Protein AF-A0A8X6LI11-F1 (afdb_monomer_lite)

Foldseek 3Di:
DDPPPPPDDPPDPDDPPPPPPPPPPDDDPDPPPPPVVVVVVDPDLQVQLVVQLVVVLVVVCVVPVPDRDDDDDDPVSSVLSSLVVQLSVCCVVPVPVLVCQVVVHQDDPPDPCNLQCWHQDPSSHIDGDDPVVSVVPPDPPPDDDDDDDDD

pLDDT: mean 75.92, std 20.3, range [30.92, 97.25]

Radius of gyration: 31.93 Å; chains: 1; bounding b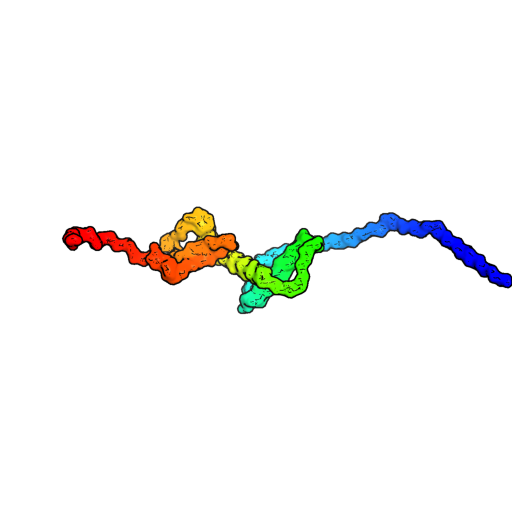ox: 103×46×90 Å

Structure (mmCIF, N/CA/C/O backbone):
data_AF-A0A8X6LI11-F1
#
_entry.id   AF-A0A8X6LI11-F1
#
loop_
_atom_site.group_PDB
_atom_site.id
_atom_site.type_symbol
_atom_site.label_atom_id
_atom_site.label_alt_id
_atom_site.label_comp_id
_atom_site.label_asym_id
_atom_site.label_entity_id
_atom_site.label_seq_id
_atom_site.pdbx_PDB_ins_code
_atom_site.Cartn_x
_atom_site.Cartn_y
_atom_site.Cartn_z
_atom_site.occupancy
_atom_site.B_iso_or_equiv
_atom_site.auth_seq_id
_atom_site.auth_comp_id
_atom_site.auth_asym_id
_atom_site.auth_atom_id
_atom_site.pdbx_PDB_model_num
ATOM 1 N N . MET A 1 1 ? 55.935 -7.555 -63.720 1.00 43.00 1 MET A N 1
ATOM 2 C CA . MET A 1 1 ? 56.703 -7.614 -62.460 1.00 43.00 1 MET A CA 1
ATOM 3 C C . MET A 1 1 ? 55.832 -6.975 -61.392 1.00 43.00 1 MET A C 1
ATOM 5 O O . MET A 1 1 ? 55.743 -5.759 -61.350 1.00 43.00 1 MET A O 1
ATOM 9 N N . HIS A 1 2 ? 55.068 -7.781 -60.653 1.00 42.41 2 HIS A N 1
ATOM 10 C CA . HIS A 1 2 ? 54.212 -7.292 -59.571 1.00 42.41 2 HIS A CA 1
ATOM 11 C C . HIS A 1 2 ? 54.974 -7.475 -58.262 1.00 42.41 2 HIS A C 1
ATOM 13 O O . HIS A 1 2 ? 55.125 -8.597 -57.789 1.00 42.41 2 HIS A O 1
ATOM 19 N N . GLU A 1 3 ? 55.500 -6.383 -57.718 1.00 43.47 3 GLU A N 1
ATOM 20 C CA . GLU A 1 3 ? 56.097 -6.366 -56.387 1.00 43.47 3 GLU A CA 1
ATOM 21 C C . GLU A 1 3 ? 54.965 -6.362 -55.355 1.00 43.47 3 GLU A C 1
ATOM 23 O O . GLU A 1 3 ? 54.327 -5.344 -55.083 1.00 43.47 3 GLU A O 1
ATOM 28 N N . THR A 1 4 ? 54.660 -7.535 -54.805 1.00 47.94 4 THR A N 1
ATOM 29 C CA . THR A 1 4 ? 53.835 -7.656 -53.605 1.00 47.94 4 THR A CA 1
ATOM 30 C C . THR A 1 4 ? 54.648 -7.143 -52.423 1.00 47.94 4 THR A C 1
ATOM 32 O O . THR A 1 4 ? 55.481 -7.863 -51.871 1.00 47.94 4 THR A O 1
ATOM 35 N N . SER A 1 5 ? 54.417 -5.886 -52.043 1.00 50.22 5 SER A N 1
ATOM 36 C CA . SER A 1 5 ? 54.913 -5.333 -50.785 1.00 50.22 5 SER A CA 1
ATOM 37 C C . SER A 1 5 ? 54.254 -6.090 -49.632 1.00 50.22 5 SER A C 1
ATOM 39 O O . SER A 1 5 ? 53.075 -5.912 -49.330 1.00 50.22 5 SER A O 1
ATOM 41 N N . SER A 1 6 ? 55.005 -7.018 -49.039 1.00 57.50 6 SER A N 1
ATOM 42 C CA . SER A 1 6 ? 54.608 -7.757 -47.846 1.00 57.50 6 SER A CA 1
ATOM 43 C C . SER A 1 6 ? 54.587 -6.792 -46.665 1.00 57.50 6 SER A C 1
ATOM 45 O O . SER A 1 6 ? 55.621 -6.537 -46.044 1.00 57.50 6 SER A O 1
ATOM 47 N N . TYR A 1 7 ? 53.415 -6.256 -46.340 1.00 55.19 7 TYR A N 1
ATOM 48 C CA . TYR A 1 7 ? 53.231 -5.471 -45.126 1.00 55.19 7 TYR A CA 1
ATOM 49 C C . TYR A 1 7 ? 53.522 -6.358 -43.910 1.00 55.19 7 TYR A C 1
ATOM 51 O O . TYR A 1 7 ? 52.783 -7.296 -43.611 1.00 55.19 7 TYR A O 1
ATOM 59 N N . LYS A 1 8 ? 54.633 -6.083 -43.220 1.00 62.53 8 LYS A N 1
ATOM 60 C CA . LYS A 1 8 ? 54.949 -6.707 -41.934 1.00 62.53 8 LYS A CA 1
ATOM 61 C C . LYS A 1 8 ? 53.948 -6.200 -40.898 1.00 62.53 8 LYS A C 1
ATOM 63 O O . LYS A 1 8 ? 53.883 -5.000 -40.643 1.00 62.53 8 LYS A O 1
ATOM 68 N N . ILE A 1 9 ? 53.177 -7.114 -40.317 1.00 56.22 9 ILE A N 1
ATOM 69 C CA . ILE A 1 9 ? 52.335 -6.838 -39.150 1.00 56.22 9 ILE A CA 1
ATOM 70 C C . ILE A 1 9 ? 53.290 -6.514 -37.989 1.00 56.22 9 ILE A C 1
ATOM 72 O O . ILE A 1 9 ? 54.153 -7.346 -37.701 1.00 56.22 9 ILE A O 1
ATOM 76 N N . PRO A 1 10 ? 53.201 -5.337 -37.342 1.00 57.22 10 PRO A N 1
ATOM 77 C CA . PRO A 1 10 ? 54.002 -5.060 -36.160 1.00 57.22 10 PRO A CA 1
ATOM 78 C C . PRO A 1 10 ? 53.610 -6.031 -35.048 1.00 57.22 10 PRO A C 1
ATOM 80 O O . PRO A 1 10 ? 52.422 -6.278 -34.826 1.00 57.22 10 PRO A O 1
ATOM 83 N N . GLU A 1 11 ? 54.614 -6.582 -34.370 1.00 60.28 11 GLU A N 1
ATOM 84 C CA . GLU A 1 11 ? 54.434 -7.431 -33.198 1.00 60.28 11 GLU A CA 1
ATOM 85 C C . GLU A 1 11 ? 53.527 -6.731 -32.180 1.00 60.28 11 GLU A C 1
ATOM 87 O O . GLU A 1 11 ? 53.763 -5.588 -31.796 1.00 60.28 11 GLU A O 1
ATOM 92 N N . THR A 1 12 ? 52.442 -7.431 -31.840 1.00 59.44 12 THR A N 1
ATOM 93 C CA . THR A 1 12 ? 51.501 -7.205 -30.736 1.00 59.44 12 THR A CA 1
ATOM 94 C C . THR A 1 12 ? 51.483 -5.788 -30.159 1.00 59.44 12 THR A C 1
ATOM 96 O O . THR A 1 12 ? 52.269 -5.452 -29.275 1.00 59.44 12 THR A O 1
ATOM 99 N N . PHE A 1 13 ? 50.500 -4.984 -30.575 1.00 55.88 13 PHE A N 1
ATOM 100 C CA . PHE A 1 13 ? 50.077 -3.819 -29.801 1.00 55.88 13 PHE A CA 1
ATOM 101 C C . PHE A 1 13 ? 49.531 -4.317 -28.455 1.00 55.88 13 PHE A C 1
ATOM 103 O O . PHE A 1 13 ? 48.373 -4.717 -28.341 1.00 55.88 13 PHE A O 1
ATOM 110 N N . SER A 1 14 ? 50.399 -4.377 -27.449 1.00 59.62 14 SER A N 1
ATOM 111 C CA . SER A 1 14 ? 50.014 -4.666 -26.076 1.00 59.62 14 SER A CA 1
ATOM 112 C C . SER A 1 14 ? 49.196 -3.489 -25.564 1.00 59.62 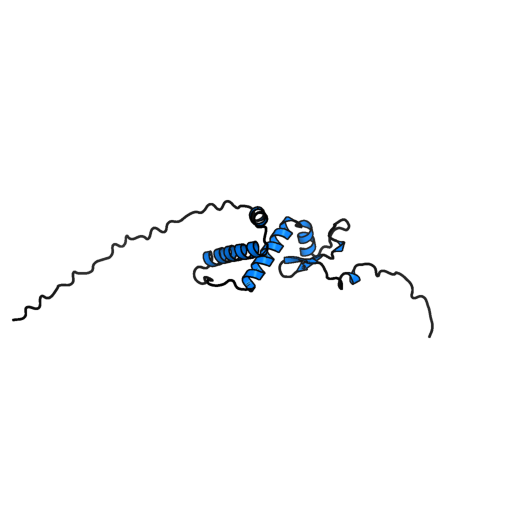14 SER A C 1
ATOM 114 O O . SER A 1 14 ? 49.706 -2.369 -25.458 1.00 59.62 14 SER A O 1
ATOM 116 N N . PHE A 1 15 ? 47.924 -3.734 -25.260 1.00 55.25 15 PHE A N 1
ATOM 117 C CA . PHE A 1 15 ? 47.117 -2.771 -24.525 1.00 55.25 15 PHE A CA 1
ATOM 118 C C . PHE A 1 15 ? 47.813 -2.488 -23.186 1.00 55.25 15 PHE A C 1
ATOM 120 O O . PHE A 1 15 ? 48.183 -3.441 -22.502 1.00 55.25 15 PHE A O 1
ATOM 127 N N . PRO A 1 16 ? 48.023 -1.219 -22.802 1.00 63.66 16 PRO A N 1
ATOM 128 C CA . PRO A 1 16 ? 48.508 -0.909 -21.466 1.00 63.66 16 PRO A CA 1
ATOM 129 C C . PRO A 1 16 ? 47.532 -1.500 -20.440 1.00 63.66 16 PRO A C 1
ATOM 131 O O . PRO A 1 16 ? 46.339 -1.192 -20.495 1.00 63.66 16 PRO A O 1
ATOM 134 N N . ASP A 1 17 ? 48.032 -2.301 -19.494 1.00 59.56 17 ASP A N 1
ATOM 135 C CA . ASP A 1 17 ? 47.244 -2.905 -18.400 1.00 59.56 17 ASP A CA 1
ATOM 136 C C . ASP A 1 17 ? 46.577 -1.857 -17.477 1.00 59.56 17 ASP A C 1
ATOM 138 O O . ASP A 1 17 ? 45.762 -2.182 -16.612 1.00 59.56 17 ASP A O 1
ATOM 142 N N . ASP A 1 18 ? 46.870 -0.571 -17.689 1.00 63.41 18 ASP A N 1
ATOM 143 C CA . ASP A 1 18 ? 46.490 0.538 -16.819 1.00 63.41 18 ASP A CA 1
ATOM 144 C C . ASP A 1 18 ? 45.307 1.388 -17.310 1.00 63.41 18 ASP A C 1
ATOM 146 O O . ASP A 1 18 ? 45.100 2.510 -16.839 1.00 63.41 18 ASP A O 1
ATOM 150 N N . LEU A 1 19 ? 44.430 0.858 -18.167 1.00 59.62 19 LEU A N 1
ATOM 151 C CA . LEU A 1 19 ? 43.080 1.424 -18.306 1.00 59.62 19 LEU A CA 1
ATOM 152 C C . LEU A 1 19 ? 42.165 0.882 -17.206 1.00 59.62 19 LEU A C 1
ATOM 154 O O . LEU A 1 19 ? 41.151 0.231 -17.455 1.00 59.62 19 LEU A O 1
ATOM 158 N N . LYS A 1 20 ? 42.516 1.186 -15.952 1.00 61.31 20 LYS A N 1
ATOM 159 C CA . LYS A 1 20 ? 41.631 0.948 -14.811 1.00 61.31 20 LYS A CA 1
ATOM 160 C C . LYS A 1 20 ? 40.384 1.802 -15.017 1.00 61.31 20 LYS A C 1
ATOM 162 O O . LYS A 1 20 ? 40.430 3.023 -14.855 1.00 61.31 20 LYS A O 1
ATOM 167 N N . GLU A 1 21 ? 39.277 1.168 -15.399 1.00 63.91 21 GLU A N 1
ATOM 168 C CA . GLU A 1 21 ? 37.968 1.808 -15.502 1.00 63.91 21 GLU A CA 1
ATOM 169 C C . GLU A 1 21 ? 37.680 2.530 -14.175 1.00 63.91 21 GLU A C 1
ATOM 171 O O . GLU A 1 21 ? 37.361 1.913 -13.155 1.00 63.91 21 GLU A O 1
ATOM 176 N N . LYS A 1 22 ? 37.834 3.860 -14.154 1.00 54.31 22 LYS A N 1
ATOM 177 C CA . LYS A 1 22 ? 37.455 4.687 -13.005 1.00 54.31 22 LYS A CA 1
ATOM 178 C C . LYS A 1 22 ? 35.936 4.747 -12.965 1.00 54.31 22 LYS A C 1
ATOM 180 O O . LYS A 1 22 ? 35.324 5.712 -13.424 1.00 54.31 22 LYS A O 1
ATOM 185 N N . ARG A 1 23 ? 35.311 3.717 -12.395 1.00 60.69 23 ARG A N 1
ATOM 186 C CA . ARG A 1 23 ? 33.897 3.777 -12.033 1.00 60.69 23 ARG A CA 1
ATOM 187 C C . ARG A 1 23 ? 33.749 4.903 -11.017 1.00 60.69 23 ARG A C 1
ATOM 189 O O . ARG A 1 23 ? 34.248 4.806 -9.898 1.00 60.69 23 ARG A O 1
ATOM 196 N N . ARG A 1 24 ? 33.112 6.007 -11.413 1.00 61.91 24 ARG A N 1
ATOM 197 C CA . ARG A 1 24 ? 32.762 7.073 -10.471 1.00 61.91 24 ARG A CA 1
ATOM 198 C C . ARG A 1 24 ? 31.788 6.476 -9.461 1.00 61.91 24 ARG A C 1
ATOM 200 O O . ARG A 1 24 ? 30.637 6.211 -9.796 1.00 61.91 24 ARG A O 1
ATOM 207 N N . VAL A 1 25 ? 32.263 6.235 -8.244 1.00 60.47 25 VAL A N 1
ATOM 208 C CA . VAL A 1 25 ? 31.393 5.901 -7.119 1.00 60.47 25 VAL A CA 1
ATOM 209 C C . VAL A 1 25 ? 30.699 7.199 -6.726 1.00 60.47 25 VAL A C 1
ATOM 211 O O . VAL A 1 25 ? 31.290 8.070 -6.095 1.00 60.47 25 VAL A O 1
ATOM 214 N N . VAL A 1 26 ? 29.465 7.372 -7.195 1.00 62.88 26 VAL A N 1
ATOM 215 C CA . VAL A 1 26 ? 28.611 8.480 -6.770 1.00 62.88 26 VAL A CA 1
ATOM 216 C C . VAL A 1 26 ? 27.955 8.058 -5.463 1.00 62.88 26 VAL A C 1
ATOM 218 O O . VAL A 1 26 ? 27.049 7.227 -5.459 1.00 62.88 26 VAL A O 1
ATOM 221 N N . THR A 1 27 ? 28.416 8.619 -4.349 1.00 44.09 27 THR A N 1
ATOM 222 C CA . THR A 1 27 ? 27.724 8.490 -3.066 1.00 44.09 27 THR A CA 1
ATOM 223 C C . THR A 1 27 ? 26.577 9.491 -3.056 1.00 44.09 27 THR A C 1
ATOM 225 O O . THR A 1 27 ? 26.781 10.684 -2.843 1.00 44.09 27 THR A O 1
ATOM 228 N N . CYS A 1 28 ? 25.360 9.031 -3.338 1.00 50.88 28 CYS A N 1
ATOM 229 C CA . CYS A 1 28 ? 24.171 9.851 -3.156 1.00 50.88 28 CYS A CA 1
ATOM 230 C C . CYS A 1 28 ? 23.819 9.904 -1.663 1.00 50.88 28 CYS A C 1
ATOM 232 O O . CYS A 1 28 ? 23.494 8.881 -1.059 1.00 50.88 28 CYS A O 1
ATOM 234 N N . VAL A 1 29 ? 23.855 11.098 -1.070 1.00 58.75 29 VAL A N 1
ATOM 235 C CA . VAL A 1 29 ? 23.192 11.342 0.213 1.00 58.75 29 VAL A CA 1
ATOM 236 C C . VAL A 1 29 ? 21.707 11.466 -0.097 1.00 58.75 29 VAL A C 1
ATOM 238 O O . VAL A 1 29 ? 21.259 12.460 -0.665 1.00 58.75 29 VAL A O 1
ATOM 241 N N . ALA A 1 30 ? 20.944 10.418 0.201 1.00 55.22 30 ALA A N 1
ATOM 242 C CA . ALA A 1 30 ? 19.498 10.511 0.152 1.00 55.22 30 ALA A CA 1
ATOM 243 C C . ALA A 1 30 ? 19.053 11.326 1.369 1.00 55.22 30 ALA A C 1
ATOM 245 O O . ALA A 1 30 ? 19.075 10.822 2.491 1.00 55.22 30 ALA A O 1
ATOM 246 N N . ASN A 1 31 ? 18.642 12.577 1.152 1.00 49.44 31 ASN A N 1
ATOM 247 C CA . ASN A 1 31 ? 17.745 13.220 2.102 1.00 49.44 31 ASN A CA 1
ATOM 248 C C . ASN A 1 31 ? 16.485 12.359 2.114 1.00 49.44 31 ASN A C 1
ATOM 250 O O . ASN A 1 31 ? 15.762 12.297 1.118 1.00 49.44 31 ASN A O 1
ATOM 254 N N . ILE A 1 32 ? 16.283 11.618 3.203 1.00 53.53 32 ILE A N 1
ATOM 255 C CA . ILE A 1 32 ? 15.068 10.843 3.414 1.00 53.53 32 ILE A CA 1
ATOM 256 C C . ILE A 1 32 ? 13.972 11.877 3.651 1.00 53.53 32 ILE A C 1
ATOM 258 O O . ILE A 1 32 ? 13.697 12.249 4.786 1.00 53.53 32 ILE A O 1
ATOM 262 N N . VAL A 1 33 ? 13.389 12.391 2.568 1.00 53.97 33 VAL A N 1
ATOM 263 C CA . VAL A 1 33 ? 12.102 13.070 2.655 1.00 53.97 33 VAL A CA 1
ATOM 264 C C . VAL A 1 33 ? 11.142 12.004 3.166 1.00 53.97 33 VAL A C 1
ATOM 266 O O . VAL A 1 33 ? 11.039 10.940 2.535 1.00 53.97 33 VAL A O 1
ATOM 269 N N . PRO A 1 34 ? 10.496 12.209 4.322 1.00 60.19 34 PRO A N 1
ATOM 270 C CA . PRO A 1 34 ? 9.499 11.274 4.786 1.00 60.19 34 PRO A CA 1
ATOM 271 C C . PRO A 1 34 ? 8.459 11.148 3.667 1.00 60.19 34 PRO A C 1
ATOM 273 O O . PRO A 1 34 ? 7.945 12.143 3.160 1.00 60.19 34 PRO A O 1
ATOM 276 N N . LEU A 1 35 ? 8.146 9.914 3.274 1.00 62.56 35 LEU A N 1
ATOM 277 C CA . LEU A 1 35 ? 7.166 9.601 2.232 1.00 62.56 35 LEU A CA 1
ATOM 278 C C . LEU A 1 35 ? 5.796 10.339 2.347 1.00 62.56 35 LEU A C 1
ATOM 280 O O . LEU A 1 35 ? 5.183 10.503 1.290 1.00 62.56 35 LEU A O 1
ATOM 284 N N . PRO A 1 36 ? 5.319 10.837 3.519 1.00 63.66 36 PRO A N 1
ATOM 285 C CA . PRO A 1 36 ? 4.090 11.631 3.609 1.00 63.66 36 PRO A CA 1
ATOM 286 C C . PRO A 1 36 ? 4.107 12.919 2.774 1.00 63.66 36 PRO A C 1
ATOM 288 O O . PRO A 1 36 ? 3.153 13.166 2.047 1.00 63.66 36 PRO A O 1
ATOM 291 N N . GLU A 1 37 ? 5.204 13.686 2.760 1.00 69.12 37 GLU A N 1
ATOM 292 C CA . GLU A 1 37 ? 5.228 14.980 2.048 1.00 69.12 37 GLU A CA 1
ATOM 293 C C . GLU A 1 37 ? 5.053 14.808 0.534 1.00 69.12 37 GLU A C 1
ATOM 295 O O . GLU A 1 37 ? 4.406 15.609 -0.135 1.00 69.12 37 GLU A O 1
ATOM 300 N N . PHE A 1 38 ? 5.591 13.723 -0.025 1.00 74.25 38 PHE A N 1
ATOM 301 C CA . PHE A 1 38 ? 5.448 13.419 -1.446 1.00 74.25 38 PHE A CA 1
ATOM 302 C C . PHE A 1 38 ? 4.008 13.033 -1.828 1.00 74.25 38 PHE A C 1
ATOM 304 O O . PHE A 1 38 ? 3.561 13.338 -2.938 1.00 74.25 38 PHE A O 1
ATOM 311 N N . ILE A 1 39 ? 3.291 12.361 -0.925 1.00 79.19 39 ILE A N 1
ATOM 312 C CA . ILE A 1 39 ? 1.901 11.944 -1.136 1.00 79.19 39 ILE A CA 1
ATOM 313 C C . ILE A 1 39 ? 0.989 13.174 -1.192 1.00 79.19 39 ILE A C 1
ATOM 315 O O . ILE A 1 39 ? 0.177 13.277 -2.113 1.00 79.19 39 ILE A O 1
ATOM 319 N N . ASP A 1 40 ? 1.187 14.132 -0.288 1.00 81.25 40 ASP A N 1
ATOM 320 C CA . ASP A 1 40 ? 0.321 15.311 -0.156 1.00 81.25 40 ASP A CA 1
ATOM 321 C C . ASP A 1 40 ? 0.449 16.301 -1.327 1.00 81.25 40 ASP A C 1
ATOM 323 O O . ASP A 1 40 ? -0.492 17.026 -1.653 1.00 81.25 40 ASP A O 1
ATOM 327 N N . ILE A 1 41 ? 1.585 16.295 -2.033 1.00 84.56 41 ILE A N 1
ATOM 328 C CA . ILE A 1 41 ? 1.812 17.144 -3.215 1.00 84.56 41 ILE A CA 1
ATOM 329 C C . ILE A 1 41 ? 1.008 16.651 -4.438 1.00 84.56 41 ILE A C 1
ATOM 331 O O . ILE A 1 41 ? 0.779 17.402 -5.393 1.00 84.56 41 ILE A O 1
ATOM 335 N N . ILE A 1 42 ? 0.566 15.388 -4.454 1.00 86.88 42 ILE A N 1
ATOM 336 C CA . ILE A 1 42 ? -0.107 14.781 -5.607 1.00 86.88 42 ILE A CA 1
ATOM 337 C C . ILE A 1 42 ? -1.604 14.607 -5.331 1.00 86.88 42 ILE A C 1
ATOM 339 O O . ILE A 1 42 ? -2.044 13.625 -4.748 1.00 86.88 42 ILE A O 1
ATOM 343 N N . SER A 1 43 ? -2.420 15.496 -5.898 1.00 88.06 43 SER A N 1
ATOM 344 C CA . SER A 1 43 ? -3.884 15.486 -5.730 1.00 88.06 43 SER A CA 1
ATOM 345 C C . SER A 1 43 ? -4.629 14.343 -6.439 1.00 88.06 43 SER A C 1
ATOM 347 O O . SER A 1 43 ? -5.820 14.141 -6.213 1.00 88.06 43 SER A O 1
ATOM 349 N N . SER A 1 44 ? -3.964 13.588 -7.320 1.00 93.38 44 SER A N 1
ATOM 350 C CA . SER A 1 44 ? -4.575 12.477 -8.059 1.00 93.38 44 SER A CA 1
ATOM 351 C C . SER A 1 44 ? -4.008 11.143 -7.596 1.00 93.38 44 SER A C 1
ATOM 353 O O . SER A 1 44 ? -2.845 10.835 -7.861 1.00 93.38 44 SER A O 1
ATOM 355 N N . PHE A 1 45 ? -4.860 10.300 -7.008 1.00 92.06 45 PHE A N 1
ATOM 356 C CA . PHE A 1 45 ? -4.466 8.953 -6.592 1.00 92.06 45 PHE A CA 1
ATOM 357 C C . PHE A 1 45 ? -3.911 8.128 -7.762 1.00 92.06 45 PHE A C 1
ATOM 359 O O . PHE A 1 45 ? -2.874 7.485 -7.640 1.00 92.06 45 PHE A O 1
ATOM 366 N N . THR A 1 46 ? -4.525 8.206 -8.947 1.00 95.00 46 THR A N 1
ATOM 367 C CA . THR A 1 46 ? -4.023 7.511 -10.143 1.00 95.00 46 THR A CA 1
ATOM 368 C C . THR A 1 46 ? -2.629 7.993 -10.549 1.00 95.00 46 THR A C 1
ATOM 370 O O . THR A 1 46 ? -1.787 7.186 -10.949 1.00 95.00 46 THR A O 1
ATOM 373 N N . LYS A 1 47 ? -2.360 9.302 -10.444 1.00 94.69 47 LYS A N 1
ATOM 374 C CA . LYS A 1 47 ? -1.026 9.864 -10.699 1.00 94.69 47 LYS A CA 1
ATOM 375 C C . LYS A 1 47 ? -0.028 9.378 -9.650 1.00 94.69 47 LYS A C 1
ATOM 377 O O . LYS A 1 47 ? 1.047 8.922 -10.030 1.00 94.69 47 LYS A O 1
ATOM 382 N N . LEU A 1 48 ? -0.401 9.413 -8.372 1.00 94.31 48 LEU A N 1
ATOM 383 C CA . LEU A 1 48 ? 0.424 8.944 -7.261 1.00 94.31 48 LEU A CA 1
ATOM 384 C C . LEU A 1 48 ? 0.813 7.472 -7.442 1.00 94.31 48 LEU A C 1
ATOM 386 O O . LEU A 1 48 ? 1.998 7.152 -7.439 1.00 94.31 48 LEU A O 1
ATOM 390 N N . VAL A 1 49 ? -0.159 6.599 -7.733 1.00 95.69 49 VAL A N 1
ATOM 391 C CA . VAL A 1 49 ? 0.078 5.177 -8.029 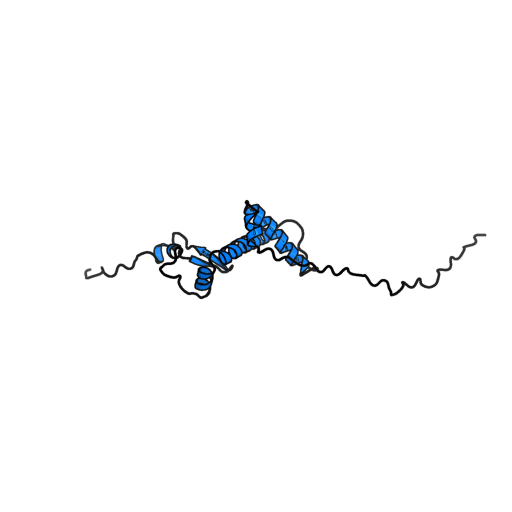1.00 95.69 49 VAL A CA 1
ATOM 392 C C . VAL A 1 49 ? 1.086 5.014 -9.163 1.00 95.69 49 VAL A C 1
ATOM 394 O O . VAL A 1 49 ? 2.049 4.265 -9.017 1.00 95.69 49 VAL A O 1
ATOM 397 N N . ARG A 1 50 ? 0.924 5.736 -10.280 1.00 95.69 50 ARG A N 1
ATOM 398 C CA . ARG A 1 50 ? 1.862 5.650 -11.413 1.00 95.69 50 ARG A CA 1
ATOM 399 C C . ARG A 1 50 ? 3.277 6.071 -11.028 1.00 95.69 50 ARG A C 1
ATOM 401 O O . ARG A 1 50 ? 4.222 5.394 -11.426 1.00 95.69 50 ARG A O 1
ATOM 408 N N . VAL A 1 51 ? 3.439 7.152 -10.265 1.00 93.81 51 VAL A N 1
ATOM 409 C CA . VAL A 1 51 ? 4.771 7.582 -9.817 1.00 93.81 51 VAL A CA 1
ATOM 410 C C . VAL A 1 51 ? 5.378 6.551 -8.864 1.00 93.81 51 VAL A C 1
ATOM 412 O O . VAL A 1 51 ? 6.523 6.143 -9.062 1.00 93.81 51 VAL A O 1
ATOM 415 N N . CYS A 1 52 ? 4.604 6.046 -7.902 1.00 93.75 52 CYS A N 1
ATOM 416 C CA . CYS A 1 52 ? 5.051 4.997 -6.990 1.00 93.75 52 CYS A CA 1
ATOM 417 C C . CYS A 1 52 ? 5.468 3.717 -7.729 1.00 93.75 52 CYS A C 1
ATOM 419 O O . CYS A 1 52 ? 6.492 3.135 -7.379 1.00 93.75 52 CYS A O 1
ATOM 421 N N . VAL A 1 53 ? 4.761 3.305 -8.791 1.00 96.12 53 VAL A N 1
ATOM 422 C CA . VAL A 1 53 ? 5.189 2.171 -9.633 1.00 96.12 53 VAL A CA 1
ATOM 423 C C . VAL A 1 53 ? 6.583 2.404 -10.211 1.00 96.12 53 VAL A C 1
ATOM 425 O O . VAL A 1 53 ? 7.432 1.515 -10.139 1.00 96.12 53 VAL A O 1
ATOM 428 N N . TRP A 1 54 ? 6.846 3.587 -10.769 1.00 95.56 54 TRP A N 1
ATOM 429 C CA . TRP A 1 54 ? 8.156 3.895 -11.344 1.00 95.56 54 TRP A CA 1
ATOM 430 C C . TRP A 1 54 ? 9.265 3.916 -10.293 1.00 95.56 54 TRP A C 1
ATOM 432 O O . TRP A 1 54 ? 10.339 3.373 -10.551 1.00 95.56 54 TRP A O 1
ATOM 442 N N . ILE A 1 55 ? 8.995 4.458 -9.103 1.00 93.38 55 ILE A N 1
ATOM 443 C CA . ILE A 1 55 ? 9.930 4.432 -7.969 1.00 93.38 55 ILE A CA 1
ATOM 444 C C . ILE A 1 55 ? 10.240 2.983 -7.566 1.00 93.38 55 ILE A C 1
ATOM 446 O O . ILE A 1 55 ? 11.407 2.599 -7.482 1.00 93.38 55 ILE A O 1
ATOM 450 N N . LEU A 1 56 ? 9.217 2.144 -7.379 1.00 92.88 56 LEU A N 1
ATOM 451 C CA . LEU A 1 56 ? 9.393 0.734 -7.016 1.00 92.88 56 LEU A CA 1
ATOM 452 C C . LEU A 1 56 ? 10.159 -0.043 -8.095 1.00 92.88 56 LEU A C 1
ATOM 454 O O . LEU A 1 56 ? 11.055 -0.830 -7.781 1.00 92.88 56 LEU A O 1
ATOM 458 N N . ARG A 1 57 ? 9.856 0.204 -9.374 1.00 94.62 57 ARG A N 1
ATOM 459 C CA . ARG A 1 57 ? 10.560 -0.409 -10.506 1.00 94.62 57 ARG A CA 1
ATOM 460 C C . ARG A 1 57 ? 12.018 0.035 -10.564 1.00 94.62 57 ARG A C 1
ATOM 462 O O . ARG A 1 57 ? 12.887 -0.800 -10.808 1.00 94.62 57 ARG A O 1
ATOM 469 N N . PHE A 1 58 ? 12.297 1.314 -10.313 1.00 93.62 58 PHE A N 1
ATOM 470 C CA . PHE A 1 58 ? 13.660 1.825 -10.213 1.00 93.62 58 PHE A CA 1
ATOM 471 C C . PHE A 1 58 ? 14.423 1.111 -9.097 1.00 93.62 58 PHE A C 1
ATOM 473 O O . PHE A 1 58 ? 15.466 0.525 -9.368 1.00 93.62 58 PHE A O 1
ATOM 480 N N . ILE A 1 59 ? 13.871 1.057 -7.881 1.00 91.81 59 ILE A N 1
ATOM 481 C CA . ILE A 1 59 ? 14.488 0.360 -6.741 1.00 91.81 59 ILE A CA 1
ATOM 482 C C . ILE A 1 59 ? 14.777 -1.107 -7.092 1.00 91.81 59 ILE A C 1
ATOM 484 O O . ILE A 1 59 ? 15.889 -1.588 -6.872 1.00 91.81 59 ILE A O 1
ATOM 488 N N . LYS A 1 60 ? 13.802 -1.815 -7.675 1.00 92.38 60 LYS A N 1
ATOM 489 C CA . LYS A 1 60 ? 13.955 -3.216 -8.094 1.00 92.38 60 LYS A CA 1
ATOM 490 C C . LYS A 1 60 ? 15.076 -3.388 -9.124 1.00 92.38 60 LYS A C 1
ATOM 492 O O . LYS A 1 60 ? 15.930 -4.254 -8.959 1.00 92.38 60 LYS A O 1
ATOM 497 N N . ASN A 1 61 ? 15.085 -2.563 -10.167 1.00 94.69 61 ASN A N 1
ATOM 498 C CA . ASN A 1 61 ? 16.068 -2.636 -11.248 1.00 94.69 61 ASN A CA 1
ATOM 499 C C . ASN A 1 61 ? 17.479 -2.256 -10.783 1.00 94.69 61 ASN A C 1
ATOM 501 O O . ASN A 1 61 ? 18.447 -2.837 -11.264 1.00 94.69 61 ASN A O 1
ATOM 505 N N . SER A 1 62 ? 17.592 -1.311 -9.850 1.00 92.56 62 SER A N 1
ATOM 506 C CA . SER A 1 62 ? 18.868 -0.906 -9.256 1.00 92.56 62 SER A CA 1
ATOM 507 C C . SER A 1 62 ? 19.445 -1.991 -8.344 1.00 92.56 62 SER A C 1
ATOM 509 O O . SER A 1 62 ? 20.659 -2.144 -8.275 1.00 92.56 62 SER A O 1
ATOM 511 N N . ARG A 1 63 ? 18.590 -2.775 -7.670 1.00 92.00 63 ARG A N 1
ATOM 512 C CA . ARG A 1 63 ? 19.009 -3.902 -6.817 1.00 92.00 63 ARG A CA 1
ATOM 513 C C . ARG A 1 63 ? 19.330 -5.180 -7.594 1.00 92.00 63 ARG A C 1
ATOM 515 O O . ARG A 1 63 ? 20.157 -5.956 -7.135 1.00 92.00 63 ARG A O 1
ATOM 522 N N . SER A 1 64 ? 18.696 -5.406 -8.746 1.00 90.12 64 SER A N 1
ATOM 523 C CA . SER A 1 64 ? 18.960 -6.567 -9.608 1.00 90.12 64 SER A CA 1
ATOM 524 C C . SER A 1 64 ? 19.182 -6.136 -11.065 1.00 90.12 64 SER A C 1
ATOM 526 O O . SER A 1 64 ? 18.249 -6.170 -11.878 1.00 90.12 64 SER A O 1
ATOM 528 N N . PRO A 1 65 ? 20.418 -5.738 -11.424 1.00 82.69 65 PRO A N 1
ATOM 529 C CA . PRO A 1 65 ? 20.742 -5.252 -12.767 1.00 82.69 65 PRO A CA 1
ATOM 530 C C . PRO A 1 65 ? 20.577 -6.310 -13.866 1.00 82.69 65 PRO A C 1
ATOM 532 O O . PRO A 1 65 ? 20.397 -5.957 -15.029 1.00 82.69 65 PRO A O 1
ATOM 535 N N . VAL A 1 66 ? 20.623 -7.596 -13.504 1.00 88.00 66 VAL A N 1
ATOM 536 C CA . VAL A 1 66 ? 20.533 -8.730 -14.439 1.00 88.00 66 VAL A CA 1
ATOM 537 C C . VAL A 1 66 ? 19.084 -9.004 -14.865 1.00 88.00 66 VAL A C 1
ATOM 539 O O . VAL A 1 66 ? 18.838 -9.443 -15.981 1.00 88.00 66 VAL A O 1
ATOM 542 N N . SER A 1 67 ? 18.101 -8.697 -14.013 1.00 88.38 67 SER A N 1
ATOM 543 C CA . SER A 1 67 ? 16.681 -9.013 -14.238 1.00 88.38 67 SER A CA 1
ATOM 544 C C . SER A 1 67 ? 15.821 -7.746 -14.318 1.00 88.38 67 SER A C 1
ATOM 546 O O . SER A 1 67 ? 14.810 -7.606 -13.616 1.00 88.38 67 SER A O 1
ATOM 548 N N . ARG A 1 68 ? 16.256 -6.774 -15.126 1.00 92.38 68 ARG A N 1
ATOM 549 C CA . ARG A 1 68 ? 15.581 -5.474 -15.229 1.00 92.38 68 ARG A CA 1
ATOM 550 C C . ARG A 1 68 ? 14.211 -5.612 -15.882 1.00 92.38 68 ARG A C 1
ATOM 552 O O . ARG A 1 68 ? 14.040 -6.258 -16.907 1.00 92.38 68 ARG A O 1
ATOM 559 N N . THR A 1 69 ? 13.229 -4.949 -15.287 1.00 91.88 69 THR A N 1
ATOM 560 C CA . THR A 1 69 ? 11.881 -4.808 -15.840 1.00 91.88 69 THR A CA 1
ATOM 561 C C . THR A 1 69 ? 11.806 -3.515 -16.657 1.00 91.88 69 THR A C 1
ATOM 563 O O . THR A 1 69 ? 12.134 -2.442 -16.144 1.00 91.88 69 THR A O 1
ATOM 566 N N . SER A 1 70 ? 11.372 -3.607 -17.914 1.00 91.94 70 SER A N 1
ATOM 567 C CA . SER A 1 70 ? 11.184 -2.484 -18.845 1.00 91.94 70 SER A CA 1
ATOM 568 C C . SER A 1 70 ? 9.813 -2.566 -19.538 1.00 91.94 70 SER A C 1
ATOM 570 O O . SER A 1 70 ? 9.072 -3.532 -19.349 1.00 91.94 70 SER A O 1
ATOM 572 N N . GLY A 1 71 ? 9.453 -1.537 -20.312 1.00 93.75 71 GLY A N 1
ATOM 573 C CA . GLY A 1 71 ? 8.188 -1.476 -21.054 1.00 93.75 71 GLY A CA 1
ATOM 574 C C . GLY A 1 71 ? 7.004 -0.940 -20.240 1.00 93.75 71 GLY A 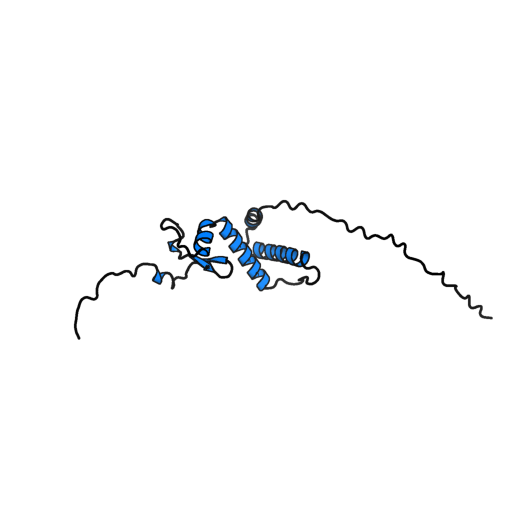C 1
ATOM 575 O O . GLY A 1 71 ? 7.184 -0.223 -19.251 1.00 93.75 71 GLY A O 1
ATOM 576 N N . TYR A 1 72 ? 5.786 -1.268 -20.676 1.00 95.69 72 TYR A N 1
ATOM 577 C CA . TYR A 1 72 ? 4.538 -0.786 -20.073 1.00 95.69 72 TYR A CA 1
ATOM 578 C C . TYR A 1 72 ? 4.365 -1.222 -18.609 1.00 95.69 72 TYR A C 1
ATOM 580 O O . TYR A 1 72 ? 4.987 -2.178 -18.136 1.00 95.69 72 TYR A O 1
ATOM 588 N N . LEU A 1 73 ? 3.527 -0.491 -17.871 1.00 95.50 73 LEU A N 1
ATOM 589 C CA . LEU A 1 73 ? 3.186 -0.832 -16.490 1.00 95.50 73 LEU A CA 1
ATOM 590 C C . LEU A 1 73 ? 2.222 -2.016 -16.466 1.00 95.50 73 LEU A C 1
ATOM 592 O O . LEU A 1 73 ? 1.200 -2.002 -17.151 1.00 95.50 73 LEU A O 1
ATOM 596 N N . LYS A 1 74 ? 2.538 -3.029 -15.660 1.00 96.00 74 LYS A N 1
ATOM 597 C CA . LYS A 1 74 ? 1.663 -4.184 -15.455 1.00 96.00 74 LYS A CA 1
ATOM 598 C C . LYS A 1 74 ? 0.584 -3.855 -14.426 1.00 96.00 74 LYS A C 1
ATOM 600 O O . LYS A 1 74 ? 0.817 -3.092 -13.489 1.00 96.00 74 LYS A O 1
ATOM 605 N N . LEU A 1 75 ? -0.577 -4.497 -14.553 1.00 96.69 75 LEU A N 1
ATOM 606 C CA . LEU A 1 75 ? -1.662 -4.382 -13.569 1.00 96.69 75 LEU A CA 1
ATOM 607 C C . LEU A 1 75 ? -1.212 -4.794 -12.162 1.00 96.69 75 LEU A C 1
ATOM 609 O O . LEU A 1 75 ? -1.570 -4.136 -11.192 1.00 96.69 75 LEU A O 1
ATOM 613 N N . SER A 1 76 ? -0.373 -5.826 -12.054 1.00 96.19 76 SER A N 1
ATOM 614 C CA . SER A 1 76 ? 0.197 -6.251 -10.774 1.00 96.19 76 SER A CA 1
ATOM 615 C C . SER A 1 76 ? 1.081 -5.179 -10.141 1.00 96.19 76 SER A C 1
ATOM 617 O O . SER A 1 76 ? 1.000 -4.965 -8.939 1.00 96.19 76 SER A O 1
ATOM 619 N N . GLU A 1 77 ? 1.876 -4.451 -10.931 1.00 96.06 77 GLU A N 1
ATOM 620 C CA . GLU A 1 77 ? 2.688 -3.345 -10.413 1.00 96.06 77 GLU A CA 1
ATOM 621 C C . GLU A 1 77 ? 1.807 -2.198 -9.915 1.00 96.06 77 GLU A C 1
ATOM 623 O O . GLU A 1 77 ? 2.049 -1.674 -8.831 1.00 96.06 77 GLU A O 1
ATOM 628 N N . LEU A 1 78 ? 0.762 -1.845 -10.673 1.00 97.25 78 LEU A N 1
ATOM 629 C CA . LEU A 1 78 ? -0.216 -0.832 -10.266 1.00 97.25 78 LEU A CA 1
ATOM 630 C C . LEU A 1 78 ? -0.919 -1.227 -8.962 1.00 97.25 78 LEU A C 1
ATOM 632 O O . LEU A 1 78 ? -1.038 -0.398 -8.062 1.00 97.25 78 LEU A O 1
ATOM 636 N N . HIS A 1 79 ? -1.330 -2.491 -8.842 1.00 96.62 79 HIS A N 1
ATOM 637 C CA . HIS A 1 79 ? -1.933 -3.032 -7.628 1.00 96.62 79 HIS A CA 1
ATOM 638 C C . HIS A 1 79 ? -0.973 -2.947 -6.437 1.00 96.62 79 HIS A C 1
ATOM 640 O O . HIS A 1 79 ? -1.305 -2.342 -5.421 1.00 96.62 79 HIS A O 1
ATOM 646 N N . THR A 1 80 ? 0.249 -3.472 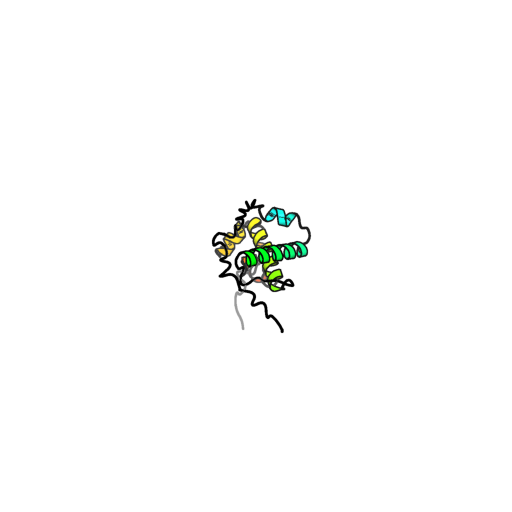-6.578 1.00 95.62 80 THR A N 1
ATOM 647 C CA . THR A 1 80 ? 1.267 -3.433 -5.521 1.00 95.62 80 THR A CA 1
ATOM 648 C C . THR A 1 80 ? 1.582 -2.004 -5.090 1.00 95.62 80 THR A C 1
ATOM 650 O O . THR A 1 80 ? 1.709 -1.745 -3.894 1.00 95.62 80 THR A O 1
ATOM 653 N N . ALA A 1 81 ? 1.685 -1.059 -6.028 1.00 95.12 81 ALA A N 1
ATOM 654 C CA . ALA A 1 81 ? 1.903 0.344 -5.696 1.00 95.12 81 ALA A CA 1
ATOM 655 C C . ALA A 1 81 ? 0.715 0.947 -4.937 1.00 95.12 81 ALA A C 1
ATOM 657 O O . ALA A 1 81 ? 0.930 1.598 -3.917 1.00 95.12 81 ALA A O 1
ATOM 658 N N . GLY A 1 82 ? -0.520 0.690 -5.378 1.00 95.69 82 GLY A N 1
ATOM 659 C CA . GLY A 1 82 ? -1.730 1.128 -4.677 1.00 95.69 82 GLY A CA 1
ATOM 660 C C . GLY A 1 82 ? -1.795 0.602 -3.244 1.00 95.69 82 GLY A C 1
ATOM 661 O O . GLY A 1 82 ? -1.941 1.387 -2.310 1.00 95.69 82 GLY A O 1
ATOM 662 N N . VAL A 1 83 ? -1.594 -0.704 -3.060 1.00 95.88 83 VAL A N 1
ATOM 663 C CA . VAL A 1 83 ? -1.541 -1.346 -1.737 1.00 95.88 83 VAL A CA 1
ATOM 664 C C . VAL A 1 83 ? -0.429 -0.749 -0.878 1.00 95.88 83 VAL A C 1
ATOM 666 O O . VAL A 1 83 ? -0.646 -0.459 0.294 1.00 95.88 83 VAL A O 1
ATOM 669 N N . THR A 1 84 ? 0.750 -0.506 -1.455 1.00 93.75 84 THR A N 1
ATOM 670 C CA . THR A 1 84 ? 1.883 0.091 -0.731 1.00 93.75 84 THR A CA 1
ATOM 671 C C . THR A 1 84 ? 1.554 1.490 -0.221 1.00 93.75 84 THR A C 1
ATOM 673 O O . THR A 1 84 ? 1.845 1.784 0.936 1.00 93.75 84 THR A O 1
ATOM 676 N N . ILE A 1 85 ? 0.931 2.332 -1.052 1.00 93.44 85 ILE A N 1
ATOM 677 C CA . ILE A 1 85 ? 0.511 3.685 -0.664 1.00 93.44 85 ILE A CA 1
ATOM 678 C C . ILE A 1 85 ? -0.508 3.618 0.474 1.00 93.44 85 ILE A C 1
ATOM 680 O O . ILE A 1 85 ? -0.312 4.253 1.506 1.00 93.44 85 ILE A O 1
ATOM 684 N N . VAL A 1 86 ? -1.577 2.831 0.307 1.00 93.88 86 VAL A N 1
ATOM 685 C CA . VAL A 1 86 ? -2.645 2.715 1.312 1.00 93.88 86 VAL A CA 1
ATOM 686 C C . VAL A 1 86 ? -2.083 2.209 2.633 1.00 93.88 86 VAL A C 1
ATOM 688 O O . VAL A 1 86 ? -2.325 2.815 3.674 1.00 93.88 86 VAL A O 1
ATOM 691 N N . ARG A 1 87 ? -1.286 1.139 2.593 1.00 93.25 87 ARG A N 1
ATOM 692 C CA . ARG A 1 87 ? -0.661 0.570 3.787 1.00 93.25 87 ARG A CA 1
ATOM 693 C C . ARG A 1 87 ? 0.235 1.582 4.488 1.00 93.25 87 ARG A C 1
ATOM 695 O O . ARG A 1 87 ? 0.202 1.669 5.708 1.00 93.25 87 ARG A O 1
ATOM 702 N N . PHE A 1 88 ? 1.020 2.343 3.729 1.00 90.75 88 PHE A N 1
ATOM 703 C CA . PHE A 1 88 ? 1.885 3.371 4.293 1.00 90.75 88 PHE A CA 1
ATOM 704 C C . PHE A 1 88 ? 1.081 4.459 5.018 1.00 90.75 88 PHE A C 1
ATOM 706 O O . PHE A 1 88 ? 1.348 4.731 6.183 1.00 90.75 88 PHE A O 1
ATOM 713 N N . ILE A 1 89 ? 0.064 5.029 4.365 1.00 91.00 89 ILE A N 1
ATOM 714 C CA . ILE A 1 89 ? -0.783 6.073 4.964 1.00 91.00 89 ILE A CA 1
ATOM 715 C C . ILE A 1 89 ? -1.478 5.537 6.217 1.00 91.00 89 ILE A C 1
ATOM 717 O O . ILE A 1 89 ? -1.450 6.173 7.263 1.00 91.00 89 ILE A O 1
ATOM 721 N N . GLN A 1 90 ? -2.045 4.331 6.154 1.00 93.00 90 GLN A N 1
ATOM 722 C CA . GLN A 1 90 ? -2.707 3.727 7.309 1.00 93.00 90 GLN A CA 1
ATOM 723 C C . GLN A 1 90 ? -1.747 3.484 8.479 1.00 93.00 90 GLN A C 1
ATOM 725 O O . GLN A 1 90 ? -2.148 3.653 9.624 1.00 93.00 90 GLN A O 1
ATOM 730 N N . GLN A 1 91 ? -0.487 3.119 8.222 1.00 90.50 91 GLN A N 1
ATOM 731 C CA . GLN A 1 91 ? 0.528 2.973 9.272 1.00 90.50 91 GLN A CA 1
ATOM 732 C C . GLN A 1 91 ? 0.872 4.297 9.958 1.00 90.50 91 GLN A C 1
ATOM 734 O O . GLN A 1 91 ? 1.203 4.285 11.141 1.00 90.50 91 GLN A O 1
ATOM 739 N N . VAL A 1 92 ? 0.796 5.413 9.231 1.00 89.69 92 VAL A N 1
ATOM 740 C CA . VAL A 1 92 ? 1.014 6.758 9.779 1.00 89.69 92 VAL A CA 1
ATOM 741 C C . VAL A 1 92 ? -0.206 7.229 10.576 1.00 89.69 92 VAL A C 1
ATOM 743 O O . VAL A 1 92 ? -0.049 7.699 11.699 1.00 89.69 92 VAL A O 1
ATOM 746 N N . GLU A 1 93 ? -1.411 7.049 10.034 1.00 90.31 93 GLU A N 1
ATOM 747 C CA . GLU A 1 93 ? -2.654 7.589 10.608 1.00 90.31 93 GLU A CA 1
ATOM 748 C C . GLU A 1 93 ? -3.267 6.709 11.713 1.00 90.31 93 GLU A C 1
ATOM 750 O O . GLU A 1 93 ? -3.855 7.222 12.664 1.00 90.31 93 GLU A O 1
ATOM 755 N N . PHE A 1 94 ? -3.124 5.382 11.619 1.00 92.38 94 PHE A N 1
ATOM 756 C CA . PHE A 1 94 ? -3.738 4.400 12.531 1.00 92.38 94 PHE A CA 1
ATOM 757 C C . PHE A 1 94 ? -2.723 3.411 13.140 1.00 92.38 94 PHE A C 1
ATOM 759 O O . PHE A 1 94 ? -2.945 2.191 13.126 1.00 92.38 94 PHE A O 1
ATOM 766 N N . PRO A 1 95 ? -1.579 3.882 13.677 1.00 92.38 95 PRO A N 1
ATOM 767 C CA . PRO A 1 95 ? -0.506 3.000 14.136 1.00 92.38 95 PRO A CA 1
ATOM 768 C C . PRO A 1 95 ? -0.945 2.098 15.297 1.00 92.38 95 PRO A C 1
ATOM 770 O O . PRO A 1 95 ? -0.545 0.934 15.373 1.00 92.38 95 PRO A O 1
ATOM 773 N N . ASN A 1 96 ? -1.779 2.618 16.202 1.00 92.44 96 ASN A N 1
ATOM 774 C CA . ASN A 1 96 ? -2.238 1.888 17.381 1.00 92.44 96 ASN A CA 1
ATOM 775 C C . ASN A 1 96 ? -3.239 0.798 17.000 1.00 92.44 96 ASN A C 1
ATOM 777 O O . ASN A 1 96 ? -3.121 -0.335 17.457 1.00 92.44 96 ASN A O 1
ATOM 781 N N . GLU A 1 97 ? -4.195 1.129 16.138 1.00 92.81 97 GLU A N 1
ATOM 782 C CA . GLU A 1 97 ? -5.225 0.216 15.659 1.00 92.81 97 GLU A CA 1
ATOM 783 C C . GLU A 1 97 ? -4.603 -0.940 14.884 1.00 92.81 97 GLU A C 1
ATOM 785 O O . GLU A 1 97 ? -4.910 -2.097 15.164 1.00 92.81 97 GLU A O 1
ATOM 790 N N . ILE A 1 98 ? -3.675 -0.639 13.970 1.00 92.69 98 ILE A N 1
ATOM 791 C CA . ILE A 1 98 ? -2.940 -1.661 13.220 1.00 92.69 98 ILE A CA 1
ATOM 792 C C . ILE A 1 98 ? -2.157 -2.553 14.178 1.00 92.69 98 ILE A C 1
ATOM 794 O O . ILE A 1 98 ? -2.244 -3.775 14.078 1.00 92.69 98 ILE A O 1
ATOM 798 N N . LYS A 1 99 ? -1.426 -1.975 15.138 1.00 92.62 99 LYS A N 1
ATOM 799 C CA . LYS A 1 99 ? -0.665 -2.760 16.117 1.00 92.62 99 LYS A CA 1
ATOM 800 C C . LYS A 1 99 ? -1.571 -3.690 16.926 1.00 92.62 99 LYS A C 1
ATOM 802 O O . LYS A 1 99 ? -1.226 -4.856 17.099 1.00 92.62 99 LYS A O 1
ATOM 807 N N . CYS A 1 100 ? -2.717 -3.201 17.398 1.00 91.50 100 CYS A N 1
ATOM 808 C CA . CYS A 1 100 ? -3.688 -4.011 18.132 1.00 91.50 100 CYS A CA 1
ATOM 809 C C . CYS A 1 100 ? -4.231 -5.161 17.274 1.00 91.50 100 CYS A C 1
ATOM 811 O O . CYS A 1 100 ? -4.183 -6.313 17.705 1.00 91.50 100 CYS A O 1
ATOM 813 N N . LEU A 1 101 ? -4.687 -4.869 16.055 1.00 90.69 101 LEU A N 1
ATOM 814 C CA . LEU A 1 101 ? -5.317 -5.858 15.178 1.00 90.69 101 LEU A CA 1
ATOM 815 C C . LEU A 1 101 ? -4.326 -6.906 14.663 1.00 90.69 101 LEU A C 1
ATOM 817 O O . LEU A 1 101 ? -4.666 -8.085 14.610 1.00 90.69 101 LEU A O 1
ATOM 821 N N . VAL A 1 102 ? -3.083 -6.518 14.360 1.00 89.56 102 VAL A N 1
ATOM 822 C CA . VAL A 1 102 ? -2.009 -7.458 13.986 1.00 89.56 102 VAL A CA 1
ATOM 823 C C . VAL A 1 102 ? -1.677 -8.417 15.134 1.00 89.56 102 VAL A C 1
ATOM 825 O O . VAL A 1 102 ? -1.339 -9.571 14.893 1.00 89.56 102 VAL A O 1
ATOM 828 N N . GLN A 1 103 ? -1.804 -7.970 16.386 1.00 90.50 103 GLN A N 1
ATOM 829 C CA . GLN A 1 103 ? -1.621 -8.814 17.572 1.00 90.50 103 GLN A CA 1
ATOM 830 C C . GLN A 1 103 ? -2.846 -9.685 17.900 1.00 90.50 103 GLN A C 1
ATOM 832 O O . GLN A 1 103 ? -2.812 -10.426 18.879 1.00 90.50 103 GLN A O 1
ATOM 837 N N . GLY A 1 104 ? -3.930 -9.592 17.122 1.00 85.88 104 GLY A N 1
ATOM 838 C CA . GLY A 1 104 ? -5.187 -10.291 17.399 1.00 85.88 104 GLY A CA 1
ATOM 839 C C . GLY A 1 104 ? -5.975 -9.708 18.576 1.00 85.88 104 GLY A C 1
ATOM 840 O O . GLY A 1 104 ? -6.907 -10.344 19.063 1.00 85.88 104 GLY A O 1
ATOM 841 N N . ASN A 1 1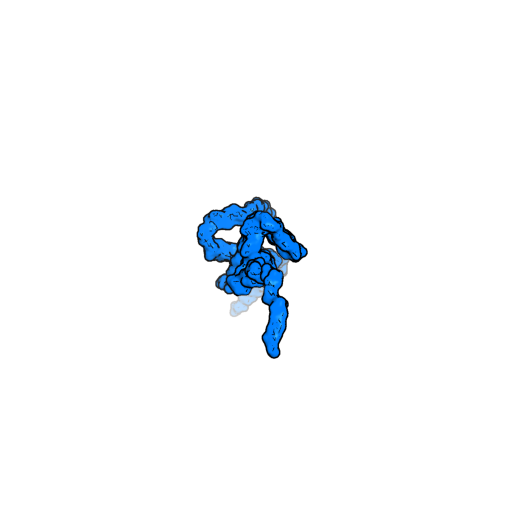05 ? -5.618 -8.507 19.039 1.00 87.38 105 ASN A N 1
ATOM 842 C CA . ASN A 1 105 ? -6.299 -7.841 20.141 1.00 87.38 105 ASN A CA 1
ATOM 843 C C . ASN A 1 105 ? -7.478 -7.000 19.625 1.00 87.38 105 ASN A C 1
ATOM 845 O O . ASN A 1 105 ? -7.344 -6.309 18.608 1.00 87.38 105 ASN A O 1
ATOM 849 N N . PRO A 1 106 ? -8.620 -6.984 20.337 1.00 85.00 106 PRO A N 1
ATOM 850 C CA . PRO A 1 106 ? -9.711 -6.080 20.007 1.00 85.00 106 PRO A CA 1
ATOM 851 C C . PRO A 1 106 ? -9.290 -4.620 20.222 1.00 85.00 106 PRO A C 1
ATOM 853 O O . PRO A 1 106 ? -8.482 -4.304 21.101 1.00 85.00 106 PRO A O 1
ATOM 856 N N . LEU A 1 107 ? -9.877 -3.710 19.442 1.00 89.50 107 LEU A N 1
ATOM 857 C CA . LEU A 1 107 ? -9.719 -2.275 19.676 1.00 89.50 107 LEU A CA 1
ATOM 858 C C . LEU A 1 107 ? -10.349 -1.879 21.018 1.00 89.50 107 LEU A C 1
ATOM 860 O O . LEU A 1 107 ? -11.267 -2.530 21.525 1.00 89.50 107 LEU A O 1
ATOM 864 N N . ARG A 1 108 ? -9.869 -0.775 21.594 1.00 88.44 108 ARG A N 1
ATOM 865 C CA . ARG A 1 108 ? -10.449 -0.234 22.827 1.00 88.44 108 ARG A CA 1
ATOM 866 C C . ARG A 1 108 ? -11.912 0.163 22.608 1.00 88.44 108 ARG A C 1
ATOM 868 O O . ARG A 1 108 ? -12.277 0.640 21.536 1.00 88.44 108 ARG A O 1
ATOM 875 N N . LYS A 1 109 ? -12.732 0.031 23.656 1.00 86.62 109 LYS A N 1
ATOM 876 C CA . LYS A 1 109 ? -14.172 0.354 23.618 1.00 86.62 109 LYS A CA 1
ATOM 877 C C . LYS A 1 109 ? -14.472 1.821 23.278 1.00 86.62 109 LYS A C 1
ATOM 879 O O . LYS A 1 109 ? -15.538 2.110 22.756 1.00 86.62 109 LYS A O 1
ATOM 884 N N . ASP A 1 110 ? -13.542 2.725 23.572 1.00 89.81 110 ASP A N 1
ATOM 885 C CA . ASP A 1 110 ? -13.614 4.162 23.289 1.00 89.81 110 ASP A CA 1
ATOM 886 C C . ASP A 1 110 ? -13.024 4.551 21.919 1.00 89.81 110 ASP A C 1
ATOM 888 O O . ASP A 1 110 ? -13.018 5.728 21.556 1.00 89.81 110 ASP A O 1
ATOM 892 N N . ASN A 1 111 ? -12.531 3.583 21.137 1.00 88.62 111 ASN A N 1
ATOM 893 C CA . ASN A 1 111 ? -11.974 3.849 19.817 1.00 88.62 111 ASN A CA 1
ATOM 894 C C . ASN A 1 111 ? -13.086 4.191 18.811 1.00 88.62 111 ASN A C 1
ATOM 896 O O . ASN A 1 111 ? -14.025 3.420 18.610 1.00 88.62 111 ASN A O 1
ATOM 900 N N . LYS A 1 112 ? -12.942 5.325 18.118 1.00 88.94 112 LYS A N 1
ATOM 901 C CA . LYS A 1 112 ? -13.925 5.825 17.141 1.00 88.94 112 LYS A CA 1
ATOM 902 C C . LYS A 1 112 ? -14.124 4.901 15.936 1.00 88.94 112 LYS A C 1
ATOM 904 O O . LYS A 1 112 ? -15.166 4.974 15.293 1.00 88.94 112 LYS A O 1
ATOM 909 N N . LEU A 1 113 ? -13.148 4.050 15.624 1.00 88.75 113 LEU A N 1
ATOM 910 C CA . LEU A 1 113 ? -13.201 3.118 14.501 1.00 88.75 113 LEU A CA 1
ATOM 911 C C . LEU A 1 113 ? -13.736 1.732 14.885 1.00 88.75 113 LEU A C 1
ATOM 913 O O . LEU A 1 113 ? -13.986 0.916 14.000 1.00 88.75 113 LEU A O 1
ATOM 917 N N . LEU A 1 114 ? -13.957 1.462 16.179 1.00 86.81 114 LEU A N 1
ATOM 918 C CA . LEU A 1 114 ? -14.531 0.200 16.656 1.00 86.81 114 LEU A CA 1
ATOM 919 C C . LEU A 1 114 ? -15.850 -0.179 15.946 1.00 86.81 114 LEU A C 1
ATOM 921 O O . LEU A 1 114 ? -15.975 -1.339 15.550 1.00 86.81 114 LEU A O 1
ATOM 925 N N . PRO A 1 115 ? -16.801 0.749 15.688 1.00 86.69 115 PRO A N 1
ATOM 926 C CA . PRO A 1 115 ? -18.054 0.416 15.003 1.00 86.69 115 PRO A CA 1
ATOM 927 C C . PRO A 1 115 ? -17.877 -0.061 13.557 1.00 86.69 115 PRO A C 1
ATOM 929 O O . PRO A 1 115 ? -18.815 -0.599 12.977 1.00 86.69 115 PRO A O 1
ATOM 932 N N . LEU A 1 116 ? -16.700 0.147 12.954 1.00 86.81 116 LEU A N 1
ATOM 933 C CA . LEU A 1 116 ? -16.426 -0.215 11.564 1.00 86.81 116 LEU A CA 1
ATOM 934 C C . LEU A 1 116 ? -15.990 -1.678 11.391 1.00 86.81 116 LEU A C 1
ATOM 936 O O . LEU A 1 116 ? -15.765 -2.099 10.256 1.00 86.81 116 LEU A O 1
ATOM 940 N N . ASN A 1 117 ? -15.883 -2.451 12.484 1.00 85.44 117 ASN A N 1
ATOM 941 C CA . ASN A 1 117 ? -15.438 -3.850 12.475 1.00 85.44 117 ASN A CA 1
ATOM 942 C C . ASN A 1 117 ? -14.153 -4.029 11.648 1.00 85.44 117 ASN A C 1
ATOM 944 O O . ASN A 1 117 ? -14.130 -4.725 10.629 1.00 85.44 117 ASN A O 1
ATOM 948 N N . LEU A 1 118 ? -13.103 -3.316 12.057 1.00 89.62 118 LEU A N 1
ATOM 949 C CA . LEU A 1 118 ? -11.824 -3.296 11.361 1.00 89.62 118 LEU A CA 1
ATOM 950 C C . LEU A 1 118 ? -11.070 -4.626 11.483 1.00 89.62 118 LEU A C 1
ATOM 952 O O . LEU A 1 118 ? -11.064 -5.248 12.544 1.00 89.62 118 LEU A O 1
ATOM 956 N N . PHE A 1 119 ? -10.360 -5.008 10.425 1.00 89.25 119 PHE A N 1
ATOM 957 C CA . PHE A 1 119 ? -9.422 -6.130 10.419 1.00 89.25 119 PHE A CA 1
ATOM 958 C C . PHE A 1 119 ? -8.240 -5.850 9.483 1.00 89.25 119 PHE A C 1
ATOM 960 O O . PHE A 1 119 ? -8.370 -5.093 8.521 1.00 89.25 119 PHE A O 1
ATOM 967 N N . CYS A 1 120 ? -7.083 -6.459 9.746 1.00 91.25 120 CYS A N 1
ATOM 968 C CA . CYS A 1 120 ? -5.959 -6.447 8.808 1.00 91.25 120 CYS A CA 1
ATOM 969 C C . CYS A 1 120 ? -6.058 -7.649 7.867 1.00 91.25 120 CYS A C 1
ATOM 971 O O . CYS A 1 120 ? -6.270 -8.776 8.314 1.00 91.25 120 CYS A O 1
ATOM 973 N N . ASP A 1 121 ? -5.913 -7.410 6.568 1.00 90.88 121 ASP A N 1
ATOM 974 C CA . ASP A 1 121 ? -5.896 -8.474 5.566 1.00 90.88 121 ASP A CA 1
ATOM 975 C C . ASP A 1 121 ? -4.500 -9.105 5.389 1.00 90.88 121 ASP A C 1
ATOM 977 O O . ASP A 1 121 ? -3.526 -8.733 6.048 1.00 90.88 121 ASP A O 1
ATOM 981 N N . SER A 1 122 ? -4.386 -10.046 4.448 1.00 90.94 122 SER A N 1
ATOM 982 C CA . SER A 1 122 ? -3.120 -10.706 4.106 1.00 90.94 122 SER A CA 1
ATOM 983 C C . SER A 1 122 ? -2.070 -9.783 3.476 1.00 90.94 122 SER A C 1
ATOM 985 O O . SER A 1 122 ? -0.896 -10.143 3.431 1.00 90.94 122 SER A O 1
ATOM 987 N N . GLU A 1 123 ? -2.460 -8.613 2.967 1.00 90.44 123 GLU A N 1
ATOM 988 C CA . GLU A 1 123 ? -1.542 -7.614 2.405 1.00 90.44 123 GLU A CA 1
ATOM 989 C C . GLU A 1 123 ? -1.066 -6.594 3.461 1.00 90.44 123 GLU A C 1
ATOM 991 O O . GLU A 1 123 ? -0.216 -5.735 3.179 1.00 90.44 123 GLU A O 1
ATOM 996 N N . GLY A 1 124 ? -1.567 -6.717 4.697 1.00 88.94 124 GLY A N 1
ATOM 997 C CA . GLY A 1 124 ? -1.281 -5.822 5.813 1.00 88.94 124 GLY A CA 1
ATOM 998 C C . GLY A 1 124 ? -2.029 -4.493 5.720 1.00 88.94 124 GLY A C 1
ATOM 999 O O . GLY A 1 124 ? -1.561 -3.496 6.265 1.00 88.94 124 GLY A O 1
ATOM 1000 N N . VAL A 1 125 ? -3.150 -4.463 4.998 1.00 93.44 125 VAL A N 1
ATOM 1001 C CA . VAL A 1 125 ? -4.031 -3.303 4.846 1.00 93.44 125 VAL A CA 1
ATOM 1002 C C . VAL A 1 125 ? -5.173 -3.409 5.847 1.00 93.44 125 VAL A C 1
ATOM 1004 O O . VAL A 1 125 ? -5.807 -4.456 5.991 1.00 93.44 125 VAL A O 1
ATOM 1007 N N . LEU A 1 126 ? -5.458 -2.302 6.524 1.00 93.12 126 LEU A N 1
ATOM 1008 C CA . LEU A 1 126 ? -6.617 -2.161 7.389 1.00 93.12 126 LEU A CA 1
ATOM 1009 C C . LEU A 1 126 ? -7.884 -2.057 6.527 1.00 93.12 126 LEU A C 1
ATOM 1011 O O . LEU A 1 126 ? -8.027 -1.139 5.713 1.00 93.12 126 LEU A O 1
ATOM 1015 N N . ARG A 1 127 ? -8.803 -3.003 6.704 1.00 92.56 127 ARG A N 1
ATOM 1016 C CA . ARG A 1 127 ? -10.082 -3.097 5.993 1.00 92.56 127 ARG A CA 1
ATOM 1017 C C . ARG A 1 127 ? -11.248 -3.055 6.971 1.00 92.56 127 ARG A C 1
ATOM 1019 O O . ARG A 1 127 ? -11.095 -3.348 8.151 1.00 92.56 127 ARG A O 1
ATOM 1026 N N . VAL A 1 128 ? -12.419 -2.699 6.453 1.00 90.06 128 VAL A N 1
ATOM 1027 C CA . VAL A 1 128 ? -13.693 -2.714 7.183 1.00 90.06 128 VAL A CA 1
ATOM 1028 C C . VAL A 1 128 ? -14.526 -3.918 6.760 1.00 90.06 128 VAL A C 1
ATOM 1030 O O . VAL A 1 128 ? -14.514 -4.307 5.588 1.00 90.06 128 VAL A O 1
ATOM 1033 N N . GLY A 1 129 ? -15.264 -4.499 7.705 1.00 79.06 129 GLY A N 1
ATOM 1034 C CA . GLY A 1 129 ? -16.289 -5.492 7.396 1.00 79.06 129 GLY A CA 1
ATOM 1035 C C . GLY A 1 129 ? -17.384 -4.908 6.494 1.00 79.06 129 GLY A C 1
ATOM 1036 O O . GLY A 1 129 ? -17.746 -3.737 6.594 1.00 79.06 129 GLY A O 1
ATOM 1037 N N . GLY A 1 130 ? -17.929 -5.726 5.593 1.00 71.88 130 GLY A N 1
ATOM 1038 C CA . GLY A 1 130 ? -19.082 -5.347 4.778 1.00 71.88 130 GLY A CA 1
ATOM 1039 C C . GLY A 1 130 ? -20.394 -5.301 5.576 1.00 71.88 130 GLY A C 1
ATOM 1040 O O . GLY A 1 130 ? -20.486 -5.766 6.713 1.00 71.88 130 GLY A O 1
ATOM 1041 N N . ARG A 1 131 ? -21.466 -4.822 4.931 1.00 64.88 131 ARG A N 1
ATOM 1042 C CA . ARG A 1 131 ? -22.817 -4.733 5.526 1.00 64.88 131 ARG A CA 1
ATOM 1043 C C . ARG A 1 131 ? -23.360 -6.073 6.048 1.00 64.88 131 ARG A C 1
ATOM 1045 O O . ARG A 1 131 ? -24.113 -6.074 7.011 1.00 64.88 131 ARG A O 1
ATOM 1052 N N . LEU A 1 132 ? -22.960 -7.195 5.441 1.00 62.34 132 LEU A N 1
ATOM 1053 C CA . LEU A 1 132 ? -23.370 -8.546 5.856 1.00 62.34 132 LEU A CA 1
ATOM 1054 C C . LEU A 1 132 ? -22.581 -9.082 7.060 1.00 62.34 132 LEU A C 1
ATOM 1056 O O . LEU A 1 132 ? -23.072 -9.950 7.768 1.00 62.34 132 LEU A O 1
ATOM 1060 N N . SER A 1 133 ? -21.376 -8.566 7.310 1.00 55.22 133 SER A N 1
ATOM 1061 C CA . SER A 1 133 ? -20.605 -8.885 8.520 1.00 55.22 133 SER A CA 1
ATOM 1062 C C . SER A 1 133 ? -20.940 -7.958 9.693 1.00 55.22 133 SER A C 1
ATOM 1064 O O . SER A 1 133 ? -20.641 -8.293 10.835 1.00 55.22 133 SER A O 1
ATOM 1066 N N . MET A 1 134 ? -21.595 -6.815 9.441 1.00 50.38 134 MET A N 1
ATOM 1067 C CA . MET A 1 134 ? -22.051 -5.898 10.497 1.00 50.38 134 MET A CA 1
ATOM 1068 C C . MET A 1 134 ? -23.137 -6.511 11.394 1.00 50.38 134 MET A C 1
ATOM 1070 O O . MET A 1 134 ? -23.250 -6.132 12.556 1.00 50.38 134 MET A O 1
ATOM 1074 N N . THR A 1 135 ? -23.919 -7.466 10.884 1.00 44.12 135 THR A N 1
ATOM 1075 C CA . THR A 1 135 ? -25.024 -8.112 11.613 1.00 44.12 135 THR A CA 1
ATOM 1076 C C . THR A 1 135 ? -24.580 -9.179 12.611 1.00 44.12 135 THR A C 1
ATOM 1078 O O . THR A 1 135 ? -25.397 -9.604 13.418 1.00 44.12 135 THR A O 1
ATOM 1081 N N . GLN A 1 136 ? -23.309 -9.599 12.616 1.00 47.69 136 GLN A N 1
ATOM 1082 C CA . GLN A 1 136 ? -22.826 -10.594 13.586 1.00 47.69 136 GLN A CA 1
ATOM 1083 C C . GLN A 1 136 ? -22.238 -9.983 14.867 1.00 47.69 136 GLN A C 1
ATOM 1085 O O . GLN A 1 136 ? -22.020 -10.712 15.826 1.00 47.69 136 GLN A O 1
ATOM 1090 N N . ASN A 1 137 ? -22.020 -8.662 14.920 1.00 47.16 137 ASN A N 1
ATOM 1091 C CA . ASN A 1 137 ? -21.454 -7.992 16.102 1.00 47.16 137 ASN A CA 1
ATOM 1092 C C . ASN A 1 137 ? -22.227 -6.747 16.563 1.00 47.16 137 ASN A C 1
ATOM 1094 O O . ASN A 1 137 ? -21.756 -6.005 17.422 1.00 47.16 137 ASN A O 1
ATOM 1098 N N . ILE A 1 138 ? -23.437 -6.530 16.043 1.00 43.88 138 ILE A N 1
ATOM 1099 C CA . ILE A 1 138 ? -24.337 -5.481 16.521 1.00 43.88 138 ILE A CA 1
ATOM 1100 C C . ILE A 1 138 ? -25.664 -6.147 16.909 1.00 43.88 138 ILE A C 1
ATOM 1102 O O . ILE A 1 138 ? -26.512 -6.404 16.066 1.00 43.88 138 ILE A O 1
ATOM 1106 N N . LEU A 1 139 ? -25.818 -6.419 18.209 1.00 38.59 139 LEU A N 1
ATOM 1107 C CA . LEU A 1 139 ? -27.100 -6.655 18.893 1.00 38.59 139 LEU A CA 1
ATOM 1108 C C . LEU A 1 139 ? -27.945 -7.871 18.451 1.00 38.59 139 LEU A C 1
ATOM 1110 O O . LEU A 1 139 ? -29.091 -7.728 18.038 1.00 38.59 139 LEU A O 1
ATOM 1114 N N . CYS A 1 140 ? -27.466 -9.086 18.714 1.00 44.00 140 CYS A N 1
ATOM 1115 C CA . CYS A 1 140 ? -28.361 -10.222 18.988 1.00 44.00 140 CYS A CA 1
ATOM 1116 C C . CYS A 1 140 ? -27.939 -11.002 20.243 1.00 44.00 140 CYS A C 1
ATOM 1118 O O . CYS A 1 140 ? -27.977 -12.225 20.293 1.00 44.00 140 CYS A O 1
ATOM 1120 N N . PHE A 1 141 ? -27.596 -10.274 21.311 1.00 38.53 141 PHE A N 1
ATOM 1121 C CA . PHE A 1 141 ? -27.805 -10.770 22.672 1.00 38.53 141 PHE A CA 1
ATOM 1122 C C . PHE A 1 141 ? -29.229 -10.367 23.078 1.00 38.53 141 PHE A C 1
ATOM 1124 O O . PHE A 1 141 ? -29.441 -9.345 23.724 1.00 38.53 141 PHE A O 1
ATOM 1131 N N . CYS A 1 142 ? -30.223 -11.147 22.653 1.00 35.09 142 CYS A N 1
ATOM 1132 C CA . CYS A 1 142 ? -31.501 -11.210 23.356 1.00 35.09 142 CYS A CA 1
ATOM 1133 C C . CYS A 1 142 ? -31.378 -12.331 24.400 1.00 35.09 142 CYS A C 1
ATOM 1135 O O . CYS A 1 142 ? -31.599 -13.495 24.063 1.00 35.09 142 CYS A O 1
ATOM 1137 N N . PRO A 1 143 ? -30.983 -12.049 25.656 1.00 44.31 143 PRO A N 1
ATOM 1138 C CA . PRO A 1 143 ? -31.116 -13.033 26.712 1.00 44.31 143 PRO A CA 1
ATOM 1139 C C . PRO A 1 143 ? -32.609 -13.175 27.037 1.00 44.31 143 PRO A C 1
ATOM 1141 O O . PRO A 1 143 ? -33.238 -12.216 27.468 1.00 44.31 143 PRO A O 1
ATOM 1144 N N . LYS A 1 144 ? -33.138 -14.393 26.856 1.00 42.19 144 LYS A N 1
ATOM 1145 C CA . LYS A 1 144 ? -34.515 -14.836 27.154 1.00 42.19 144 LYS A CA 1
ATOM 1146 C C . LYS A 1 144 ? -35.607 -14.226 26.261 1.00 42.19 144 LYS A C 1
ATOM 1148 O O . LYS A 1 144 ? -36.002 -13.089 26.452 1.00 42.19 144 LYS A O 1
ATOM 1153 N N . ILE A 1 145 ? -36.155 -15.046 25.363 1.00 36.12 145 ILE A N 1
ATOM 1154 C CA . ILE A 1 145 ? -37.524 -15.599 25.435 1.00 36.12 145 ILE A CA 1
ATOM 1155 C C . ILE A 1 145 ? -37.505 -16.869 24.572 1.00 36.12 145 ILE A C 1
ATOM 1157 O O . ILE A 1 145 ? -37.664 -16.824 23.362 1.00 36.12 145 ILE A O 1
ATOM 1161 N N . MET A 1 146 ? -37.257 -18.007 25.209 1.00 30.92 146 MET A N 1
ATOM 1162 C CA . MET A 1 146 ? -37.933 -19.262 24.877 1.00 30.92 146 MET A CA 1
ATOM 1163 C C . MET A 1 146 ? -38.186 -19.952 26.213 1.00 30.92 146 MET A C 1
ATOM 1165 O O . MET A 1 146 ? -37.506 -20.890 26.615 1.00 30.92 146 MET A O 1
ATOM 1169 N N . SER A 1 147 ? -39.118 -19.376 26.968 1.00 33.22 147 SER A N 1
ATOM 1170 C CA . SER A 1 147 ? -39.864 -20.135 27.954 1.00 33.22 147 SER A CA 1
ATOM 1171 C C . SER A 1 147 ? -40.901 -20.976 27.211 1.00 33.22 147 SER A C 1
ATOM 1173 O O . SER A 1 147 ? -41.683 -20.433 26.436 1.00 33.22 147 SER A O 1
ATOM 1175 N N . SER A 1 148 ? -40.905 -22.268 27.542 1.00 33.75 148 SER A N 1
ATOM 1176 C CA . SER A 1 148 ? -42.089 -23.120 27.721 1.00 33.75 148 SER A CA 1
ATOM 1177 C C . SER A 1 148 ? -43.008 -23.423 26.524 1.00 33.75 148 SER A C 1
ATOM 1179 O O . SER A 1 148 ? -43.818 -22.600 26.123 1.00 33.75 148 SER A O 1
ATOM 1181 N N . GLN A 1 149 ? -42.963 -24.715 26.171 1.00 38.28 149 GLN A N 1
ATOM 1182 C CA . GLN A 1 149 ? -44.086 -25.645 25.971 1.00 38.28 149 GLN A CA 1
ATOM 1183 C C . GLN A 1 149 ? -44.932 -25.647 24.680 1.00 38.28 149 GLN A C 1
ATOM 1185 O O . GLN A 1 149 ? -45.375 -24.619 24.188 1.00 38.28 149 GLN A O 1
ATOM 1190 N N . GLU A 1 150 ? -45.216 -26.903 24.280 1.00 39.09 150 GLU A N 1
ATOM 1191 C CA . GLU A 1 150 ? -46.287 -27.428 23.405 1.00 39.09 150 GLU A CA 1
ATOM 1192 C C . GLU A 1 150 ? -46.132 -27.120 21.902 1.00 39.09 150 GLU A C 1
ATOM 1194 O O . GLU A 1 150 ? -46.125 -25.971 21.485 1.00 39.09 150 GLU A O 1
ATOM 1199 N N . ARG A 1 151 ? -45.988 -28.096 20.998 1.00 37.88 151 ARG A N 1
ATOM 1200 C CA . ARG A 1 151 ? -46.675 -29.389 20.850 1.00 37.88 151 ARG A CA 1
ATOM 1201 C C . ARG A 1 151 ? -45.820 -30.374 20.048 1.00 37.88 151 ARG A C 1
ATOM 1203 O O . ARG A 1 151 ? -45.055 -29.895 19.182 1.00 37.88 151 ARG A O 1
#

Secondary structure (DSSP, 8-state):
-------PPPS-----TT----------------HHHHHHT---HHHHHHHHHHHHHHHHHHH-GGG---SSPPHHHHHHHHHHHHHHHHHHH-HHHHHHHHTTPPPPTT-TTGGG-EEE-TTS-EEEPPTTTGGGSSS------------

Sequence (151 aa):
MHETSSYKIPETFSFPDDLKEKRRVVTCVANIVPLPEFIDIISSFTKLVRVCVWILRFIKNSRSPVSRTSGYLKLSELHTAGVTIVRFIQQVEFPNEIKCLVQGNPLRKDNKLLPLNLFCDSEGVLRVGGRLSMTQNILCFCPKIMSSQER

Organism: Trichonephila clavata (NCBI:txid2740835)